Protein AF-A0AB36TIH4-F1 (afdb_monomer)

Secondary structure (DSSP, 8-state):
-GGGTSEEEEETTEEEEPPEE---HHHHHHHHHHHHHT-SSS-EEGGGGGGSGGGTTEE----HHHHHT-TT-EEEEETTEEEEE--

Organism: NCBI:txid1138384

pLDDT: mean 92.84, std 3.87, range [66.88, 97.12]

Radius of gyration: 15.15 Å; Cα contacts (8 Å, |Δi|>4): 104; chains: 1; bounding box: 37×24×40 Å

Mean predicted aligned error: 3.65 Å

Structure (mmCIF, N/CA/C/O backbone):
data_AF-A0AB36TIH4-F1
#
_entry.id   AF-A0AB36TIH4-F1
#
loop_
_atom_site.group_PDB
_atom_site.id
_atom_site.type_symbol
_atom_site.label_atom_id
_atom_site.label_alt_id
_atom_site.label_comp_id
_atom_site.label_asym_id
_atom_site.label_entity_id
_atom_site.label_seq_id
_atom_site.pdbx_PDB_ins_code
_atom_site.Cartn_x
_atom_site.Cartn_y
_atom_site.Cartn_z
_atom_site.occupancy
_atom_site.B_iso_or_equiv
_atom_site.auth_seq_id
_atom_site.auth_comp_id
_atom_site.auth_asym_id
_atom_site.auth_atom_id
_atom_site.pdbx_PDB_model_num
ATOM 1 N N . MET A 1 1 ? -16.072 -1.835 6.440 1.00 88.69 1 MET A N 1
ATOM 2 C CA . MET A 1 1 ? -15.036 -1.265 7.339 1.00 88.69 1 MET A CA 1
ATOM 3 C C . MET A 1 1 ? -15.206 -1.627 8.815 1.00 88.69 1 MET A C 1
ATOM 5 O O . MET A 1 1 ? -14.255 -2.146 9.379 1.00 88.69 1 MET A O 1
ATOM 9 N N . LYS A 1 2 ? -16.378 -1.439 9.450 1.00 90.00 2 LYS A N 1
ATOM 10 C CA . LYS A 1 2 ? -16.596 -1.843 10.862 1.00 90.00 2 LYS A CA 1
ATOM 11 C C . LYS A 1 2 ? -16.338 -3.339 11.121 1.00 90.00 2 LYS A C 1
ATOM 13 O O . LYS A 1 2 ? -15.696 -3.686 12.100 1.00 90.00 2 LYS A O 1
ATOM 18 N N . GLN A 1 3 ? -16.785 -4.214 10.215 1.00 91.44 3 GLN A N 1
ATOM 19 C CA . GLN A 1 3 ? -16.586 -5.671 10.318 1.00 91.44 3 GLN A CA 1
ATOM 20 C C . GLN A 1 3 ? -15.115 -6.104 10.280 1.00 91.44 3 GLN A C 1
ATOM 22 O O . GLN A 1 3 ? -14.780 -7.136 10.843 1.00 91.44 3 GLN A O 1
ATOM 27 N N . ILE A 1 4 ? -14.246 -5.311 9.646 1.00 89.69 4 ILE A N 1
ATOM 28 C CA . ILE A 1 4 ? -12.804 -5.583 9.579 1.00 89.69 4 ILE A CA 1
ATOM 29 C C . ILE A 1 4 ? -12.015 -4.783 10.629 1.00 89.69 4 ILE A C 1
ATOM 31 O O . ILE A 1 4 ? -10.800 -4.685 10.540 1.00 89.69 4 ILE A O 1
ATOM 35 N N . GLY A 1 5 ? -12.702 -4.162 11.597 1.00 91.94 5 GLY A N 1
ATOM 36 C CA . GLY A 1 5 ? -12.087 -3.413 12.700 1.00 91.94 5 GLY A CA 1
ATOM 37 C C . GLY A 1 5 ? -11.530 -2.030 12.344 1.00 91.94 5 GLY A C 1
ATOM 38 O O . GLY A 1 5 ? -11.074 -1.316 13.228 1.00 91.94 5 GLY A O 1
ATOM 39 N N . ALA A 1 6 ? -11.611 -1.603 11.082 1.00 94.50 6 ALA A N 1
ATOM 40 C CA . ALA A 1 6 ? -11.071 -0.316 10.633 1.00 94.50 6 ALA A CA 1
ATOM 41 C C . ALA A 1 6 ? -11.840 0.912 11.137 1.00 94.50 6 ALA A C 1
ATOM 43 O O . ALA A 1 6 ? -11.342 2.033 11.059 1.00 94.50 6 ALA A O 1
ATOM 44 N N . ILE A 1 7 ? -13.072 0.716 11.608 1.00 95.25 7 ILE A N 1
ATOM 45 C CA . ILE A 1 7 ? -13.878 1.760 12.238 1.00 95.25 7 ILE A CA 1
ATOM 46 C C . ILE A 1 7 ? -14.317 1.244 13.599 1.00 95.25 7 ILE A C 1
ATOM 48 O O . ILE A 1 7 ? -15.080 0.278 13.681 1.00 95.25 7 ILE A O 1
ATOM 52 N N . GLU A 1 8 ? -13.867 1.922 14.646 1.00 93.31 8 GLU A N 1
ATOM 53 C CA . GLU A 1 8 ? -14.220 1.641 16.034 1.00 93.31 8 GLU A CA 1
ATOM 54 C C . GLU A 1 8 ? -15.198 2.714 16.535 1.00 93.31 8 GLU A C 1
ATOM 56 O O . GLU A 1 8 ? -15.126 3.882 16.143 1.00 93.31 8 GLU A O 1
ATOM 61 N N . ASN A 1 9 ? -16.162 2.317 17.370 1.00 92.88 9 ASN A N 1
ATOM 62 C CA . ASN A 1 9 ? -17.064 3.267 18.015 1.00 92.88 9 ASN A CA 1
ATOM 63 C C . ASN A 1 9 ? -16.453 3.682 19.355 1.00 92.88 9 ASN A C 1
ATOM 65 O O . ASN A 1 9 ? -16.293 2.838 20.231 1.00 92.88 9 ASN A O 1
ATOM 69 N N . GLU A 1 10 ? -16.110 4.962 19.503 1.00 92.31 10 GLU A N 1
ATOM 70 C CA . GLU A 1 10 ? -15.638 5.486 20.791 1.00 92.31 10 GLU A CA 1
ATOM 71 C C . GLU A 1 10 ? -16.817 5.794 21.717 1.00 92.31 10 GLU A C 1
ATOM 73 O O . GLU A 1 10 ? -16.797 5.471 22.901 1.00 92.31 10 GLU A O 1
ATOM 78 N N . LYS A 1 11 ? -17.853 6.434 21.165 1.00 92.81 11 LYS A N 1
ATOM 79 C CA . LYS A 1 11 ? -19.120 6.749 21.833 1.00 92.81 11 LYS A CA 1
ATOM 80 C C . LYS A 1 11 ? -20.220 6.950 20.793 1.00 92.81 11 LYS A C 1
ATOM 82 O O . LYS A 1 11 ? -19.957 6.998 19.589 1.00 92.81 11 LYS A O 1
ATOM 87 N N . VAL A 1 12 ? -21.470 7.082 21.238 1.00 93.06 12 VAL A N 1
ATOM 88 C CA . VAL A 1 12 ? -22.614 7.320 20.342 1.00 93.06 12 VAL A CA 1
ATOM 89 C C . VAL A 1 12 ? -22.335 8.536 19.453 1.00 93.06 12 VAL A C 1
ATOM 91 O O . VAL A 1 12 ? -22.013 9.615 19.945 1.00 93.06 12 VAL A O 1
ATOM 94 N N . GLY A 1 13 ? -22.412 8.338 18.135 1.00 92.31 13 GLY A N 1
ATOM 95 C CA . GLY A 1 13 ? -22.141 9.378 17.138 1.00 92.31 13 GLY A CA 1
ATOM 96 C C . GLY A 1 13 ? -20.661 9.712 16.896 1.00 92.31 13 GLY A C 1
ATOM 97 O O . GLY A 1 13 ? -20.387 10.524 16.020 1.00 92.31 13 GLY A O 1
ATOM 98 N N . VAL A 1 14 ? -19.708 9.091 17.606 1.00 95.06 14 VAL A N 1
ATOM 99 C CA . VAL A 1 14 ? -18.263 9.333 17.437 1.00 95.06 14 VAL A CA 1
ATOM 100 C C . VAL A 1 14 ? -17.532 8.046 17.078 1.00 95.06 14 VAL A C 1
ATOM 102 O O . VAL A 1 14 ? -17.606 7.034 17.781 1.00 95.06 14 VAL A O 1
ATOM 105 N N . TYR A 1 15 ? -16.794 8.106 15.974 1.00 94.62 15 TYR A N 1
ATOM 106 C CA . TYR A 1 15 ? -16.067 6.978 15.411 1.00 94.62 15 TYR A CA 1
ATOM 107 C C . TYR A 1 15 ? -14.595 7.327 15.236 1.00 94.62 15 TYR A C 1
ATOM 109 O O . TYR A 1 15 ? -14.262 8.445 14.844 1.00 94.62 15 TYR A O 1
ATOM 117 N N . ARG A 1 16 ? -13.728 6.343 15.473 1.00 95.19 16 ARG A N 1
ATOM 118 C CA . ARG A 1 16 ? -12.297 6.424 15.189 1.00 95.19 16 ARG A CA 1
ATOM 119 C C . ARG A 1 16 ? -11.968 5.528 14.004 1.00 95.19 16 ARG A C 1
ATOM 121 O O . ARG A 1 16 ? -12.408 4.380 13.946 1.00 95.19 16 ARG A O 1
ATOM 128 N N . ILE A 1 17 ? -11.164 6.047 13.081 1.00 95.19 17 ILE A N 1
ATOM 129 C CA . ILE A 1 17 ? -10.522 5.230 12.053 1.00 95.19 17 ILE A CA 1
ATOM 130 C C . ILE A 1 17 ? -9.291 4.582 12.669 1.00 95.19 17 ILE A C 1
ATOM 132 O O . ILE A 1 17 ? -8.407 5.270 13.179 1.00 95.19 17 ILE A O 1
ATOM 136 N N . LYS A 1 18 ? -9.229 3.260 12.583 1.00 95.31 18 LYS A N 1
ATOM 137 C CA . LYS A 1 18 ? -8.043 2.491 12.915 1.00 95.31 18 LYS A CA 1
ATOM 138 C C . LYS A 1 18 ? -7.307 2.143 11.635 1.00 95.31 18 LYS A C 1
ATOM 140 O O . LYS A 1 18 ? -7.844 1.458 10.764 1.00 95.31 18 LYS A O 1
ATOM 145 N N . LYS A 1 19 ? -6.087 2.652 11.536 1.00 94.19 19 LYS A N 1
ATOM 146 C CA . LYS A 1 19 ? -5.148 2.334 10.468 1.00 94.19 19 LYS A CA 1
ATOM 147 C C . LYS A 1 19 ? -4.309 1.128 10.866 1.00 94.19 19 LYS A C 1
ATOM 149 O O . LYS A 1 19 ? -4.061 0.910 12.053 1.00 94.19 19 LYS A O 1
ATOM 154 N N . TYR A 1 20 ? -3.919 0.332 9.879 1.00 95.25 20 TYR A N 1
ATOM 155 C CA . TYR A 1 20 ? -3.179 -0.907 10.095 1.00 95.25 20 TYR A CA 1
ATOM 156 C C . TYR A 1 20 ? -1.806 -0.805 9.441 1.00 95.25 20 TYR A C 1
ATOM 158 O O . TYR A 1 20 ? -1.731 -0.895 8.215 1.00 95.25 20 TYR A O 1
ATOM 166 N N . PRO A 1 21 ? -0.733 -0.636 10.231 1.00 96.31 21 PRO A N 1
ATOM 167 C CA . PRO A 1 21 ? 0.621 -0.690 9.707 1.00 96.31 21 PRO A CA 1
ATOM 168 C C . PRO A 1 21 ? 0.896 -2.066 9.097 1.00 96.31 21 PRO A C 1
ATOM 170 O O . PRO A 1 21 ? 0.683 -3.092 9.746 1.00 96.31 21 PRO A O 1
ATOM 173 N N . VAL A 1 22 ? 1.378 -2.085 7.860 1.00 97.12 22 VAL A N 1
ATOM 174 C CA . VAL A 1 22 ? 1.788 -3.292 7.146 1.00 97.12 22 VAL A CA 1
ATOM 175 C C . VAL A 1 22 ? 3.264 -3.155 6.807 1.00 97.12 22 VAL A C 1
ATOM 177 O O . VAL A 1 22 ? 3.668 -2.264 6.065 1.00 97.12 22 VAL A O 1
ATOM 180 N N . THR A 1 23 ? 4.069 -4.052 7.367 1.00 96.44 23 THR A N 1
ATOM 181 C CA . THR A 1 23 ? 5.515 -4.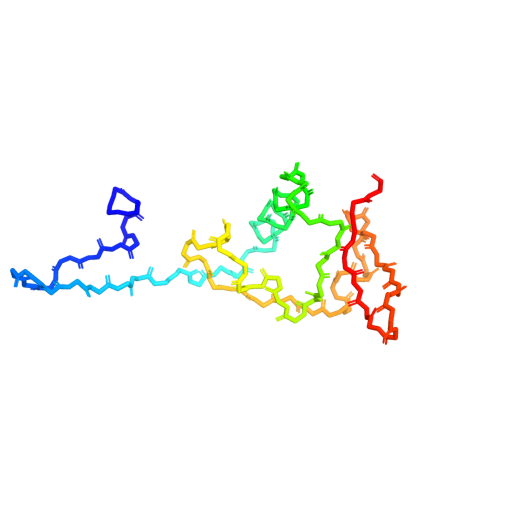140 7.110 1.00 96.44 23 THR A CA 1
ATOM 182 C C . THR A 1 23 ? 5.897 -5.406 6.350 1.00 96.44 23 THR A C 1
ATOM 184 O O . THR A 1 23 ? 7.020 -5.512 5.863 1.00 96.44 23 THR A O 1
ATOM 187 N N . ASP A 1 24 ? 4.977 -6.368 6.234 1.00 96.88 24 ASP A N 1
ATOM 188 C CA . ASP A 1 24 ? 5.197 -7.585 5.465 1.00 96.88 24 ASP A CA 1
ATOM 189 C C . ASP A 1 24 ? 5.194 -7.281 3.962 1.00 96.88 24 ASP A C 1
ATOM 191 O O . ASP A 1 24 ? 4.191 -6.849 3.388 1.00 96.88 24 ASP A O 1
ATOM 195 N N . VAL A 1 25 ? 6.332 -7.547 3.326 1.00 94.88 25 VAL A N 1
ATOM 196 C CA . VAL A 1 25 ? 6.589 -7.231 1.918 1.00 94.88 25 VAL A CA 1
ATOM 197 C C . VAL A 1 25 ? 5.595 -7.932 0.995 1.00 94.88 25 VAL A C 1
ATOM 199 O O . VAL A 1 25 ? 5.085 -7.312 0.066 1.00 94.88 25 VAL A O 1
ATOM 202 N N . LYS A 1 26 ? 5.263 -9.200 1.263 1.00 95.88 26 LYS A N 1
ATOM 203 C CA . LYS A 1 26 ? 4.329 -9.963 0.421 1.00 95.88 26 LYS A CA 1
ATOM 204 C C . LYS A 1 26 ? 2.918 -9.394 0.489 1.00 95.88 26 LYS A C 1
ATOM 206 O O . LYS A 1 26 ? 2.238 -9.303 -0.528 1.00 95.88 26 LYS A O 1
ATOM 211 N N . THR A 1 27 ? 2.490 -8.964 1.670 1.00 97.06 27 THR A N 1
ATOM 212 C CA . THR A 1 27 ? 1.203 -8.290 1.853 1.00 97.06 27 THR A CA 1
ATOM 213 C C . THR A 1 27 ? 1.160 -6.980 1.067 1.00 97.06 27 THR A C 1
ATOM 215 O O . THR A 1 27 ? 0.190 -6.735 0.354 1.00 97.06 27 THR A O 1
ATOM 218 N N . ILE A 1 28 ? 2.226 -6.172 1.121 1.00 97.00 28 ILE A N 1
ATOM 219 C CA . ILE A 1 28 ? 2.332 -4.941 0.321 1.00 97.00 28 ILE A CA 1
ATOM 220 C C . ILE A 1 28 ? 2.274 -5.266 -1.178 1.00 97.00 28 ILE A C 1
ATOM 222 O O . ILE A 1 28 ? 1.518 -4.627 -1.904 1.00 97.00 28 ILE A O 1
ATOM 226 N N . GLN A 1 29 ? 2.989 -6.296 -1.641 1.00 95.94 29 GLN A N 1
ATOM 227 C CA . GLN A 1 29 ? 2.946 -6.727 -3.043 1.00 95.94 29 GLN A CA 1
ATOM 228 C C . GLN A 1 29 ? 1.531 -7.089 -3.494 1.00 95.94 29 GLN A C 1
ATOM 230 O O . GLN A 1 29 ? 1.094 -6.641 -4.549 1.00 95.94 29 GLN A O 1
ATOM 235 N N . VAL A 1 30 ? 0.789 -7.849 -2.683 1.00 96.56 30 VAL A N 1
ATOM 236 C CA . VAL A 1 30 ? -0.605 -8.207 -2.983 1.00 96.56 30 VAL A CA 1
ATOM 237 C C . VAL A 1 30 ? -1.488 -6.963 -3.075 1.00 96.56 30 VAL A C 1
ATOM 239 O O . VAL A 1 30 ? -2.297 -6.872 -3.996 1.00 96.56 30 VAL 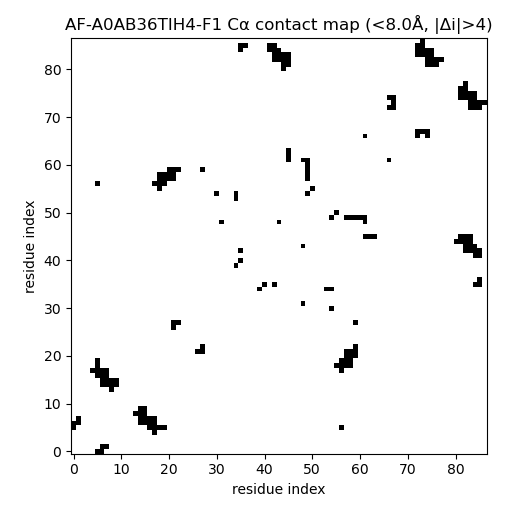A O 1
ATOM 242 N N . LEU A 1 31 ? -1.323 -5.992 -2.171 1.00 96.50 31 LEU A N 1
ATOM 243 C CA . LEU A 1 31 ? -2.071 -4.731 -2.221 1.00 96.50 31 LEU A CA 1
ATOM 244 C C . LEU A 1 31 ? -1.771 -3.946 -3.506 1.00 96.50 31 LEU A C 1
ATOM 246 O O . LEU A 1 31 ? -2.702 -3.497 -4.173 1.00 96.50 31 LEU A O 1
ATOM 250 N N . LEU A 1 32 ? -0.494 -3.820 -3.880 1.00 95.69 32 LEU A N 1
ATOM 251 C CA . LEU A 1 32 ? -0.080 -3.113 -5.096 1.00 95.69 32 LEU A CA 1
ATOM 252 C C . LEU A 1 32 ? -0.567 -3.815 -6.371 1.00 95.69 32 LEU A C 1
ATOM 254 O O . LEU A 1 32 ? -1.117 -3.177 -7.267 1.00 95.69 32 LEU A O 1
ATOM 258 N N . LEU A 1 33 ? -0.433 -5.140 -6.443 1.00 94.69 33 LEU A N 1
ATOM 259 C CA . LEU A 1 33 ? -0.943 -5.918 -7.570 1.00 94.69 33 LEU A CA 1
ATOM 260 C C . LEU A 1 33 ? -2.464 -5.800 -7.678 1.00 94.69 33 LEU A C 1
ATOM 262 O O . LEU A 1 33 ? -2.976 -5.636 -8.784 1.00 94.69 33 LEU A O 1
ATOM 266 N N . ALA A 1 34 ? -3.184 -5.831 -6.553 1.00 94.69 34 ALA A N 1
ATOM 267 C CA . ALA A 1 34 ? -4.631 -5.662 -6.546 1.00 94.69 34 ALA A CA 1
ATOM 268 C C . ALA A 1 34 ? -5.039 -4.307 -7.141 1.00 94.69 34 ALA A C 1
ATOM 270 O O . ALA A 1 34 ? -5.885 -4.282 -8.032 1.00 94.69 34 ALA A O 1
ATOM 271 N N . ILE A 1 35 ? -4.418 -3.194 -6.724 1.00 94.81 35 ILE A N 1
ATOM 272 C CA . ILE A 1 35 ? -4.782 -1.870 -7.261 1.00 94.81 35 ILE A CA 1
ATOM 273 C C . ILE A 1 35 ? -4.457 -1.717 -8.749 1.00 94.81 35 ILE A C 1
ATOM 275 O O . ILE A 1 35 ? -5.255 -1.131 -9.478 1.00 94.81 35 ILE A O 1
ATOM 279 N N . LEU A 1 36 ? -3.353 -2.295 -9.229 1.00 92.94 36 LEU A N 1
ATOM 280 C CA . LEU A 1 36 ? -3.014 -2.287 -10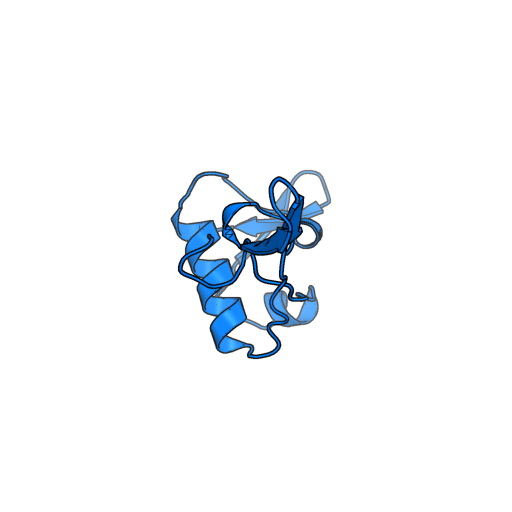.656 1.00 92.94 36 LEU A CA 1
ATOM 281 C C . LEU A 1 36 ? -4.022 -3.108 -11.480 1.00 92.94 36 LEU A C 1
ATOM 283 O O . LEU A 1 36 ? -4.444 -2.686 -12.557 1.00 92.94 36 LEU A O 1
ATOM 287 N N . HIS A 1 37 ? -4.469 -4.254 -10.958 1.00 93.12 37 HIS A N 1
ATOM 288 C CA . HIS A 1 37 ? -5.423 -5.130 -11.644 1.00 93.12 37 HIS A CA 1
ATOM 289 C C . HIS A 1 37 ? -6.870 -4.626 -11.614 1.00 93.12 37 HIS A C 1
ATOM 291 O O . HIS A 1 37 ? -7.667 -5.055 -12.448 1.00 93.12 37 HIS A O 1
ATOM 297 N N . LEU A 1 38 ? -7.217 -3.697 -10.718 1.00 93.38 38 LEU A N 1
ATOM 298 C CA . LEU A 1 38 ? -8.522 -3.027 -10.747 1.00 93.38 38 LEU A CA 1
ATOM 299 C C . LEU A 1 38 ? -8.701 -2.145 -11.995 1.00 93.38 38 LEU A C 1
ATOM 301 O O . LEU A 1 38 ? -9.836 -1.868 -12.373 1.00 93.38 38 LEU A O 1
ATOM 305 N N . ARG A 1 39 ? -7.605 -1.734 -12.658 1.00 86.56 39 ARG A N 1
ATOM 306 C CA . ARG A 1 39 ? -7.605 -0.930 -13.900 1.00 86.56 39 ARG A CA 1
ATOM 307 C C . ARG A 1 39 ? -8.420 0.369 -13.819 1.00 86.56 39 ARG A C 1
ATOM 309 O O . ARG A 1 39 ? -8.874 0.890 -14.834 1.00 86.56 39 ARG A O 1
ATOM 316 N N . GLU A 1 40 ? -8.579 0.922 -12.618 1.00 90.56 40 GLU A N 1
ATOM 317 C CA . GLU A 1 40 ? -9.258 2.207 -12.409 1.00 90.56 40 GLU A CA 1
ATOM 318 C C . GLU A 1 40 ? -8.400 3.401 -12.853 1.00 90.56 40 GLU A C 1
ATOM 320 O O . GLU A 1 40 ? -8.925 4.480 -13.130 1.00 90.56 40 GLU A O 1
ATOM 325 N N . ARG A 1 41 ? -7.076 3.214 -12.934 1.00 90.00 41 ARG A N 1
ATOM 326 C CA . ARG A 1 41 ? -6.119 4.184 -13.476 1.00 90.00 41 ARG A CA 1
ATOM 327 C C . ARG A 1 41 ? -5.136 3.483 -14.407 1.00 90.00 41 ARG A C 1
ATOM 329 O O . ARG A 1 41 ? -4.809 2.318 -14.202 1.00 90.00 41 ARG A O 1
ATOM 336 N N . ALA A 1 42 ? -4.656 4.210 -15.414 1.00 88.25 42 ALA A N 1
ATOM 337 C CA . ALA A 1 42 ? -3.648 3.705 -16.350 1.00 88.25 42 ALA A CA 1
ATOM 338 C C . ALA A 1 42 ? -2.252 3.590 -15.713 1.00 88.25 42 ALA A C 1
ATOM 340 O O . ALA A 1 42 ? -1.446 2.766 -16.132 1.00 88.25 42 ALA A O 1
ATOM 341 N N . TYR A 1 43 ? -1.968 4.428 -14.716 1.00 92.25 43 TYR A N 1
ATOM 342 C CA . TYR A 1 43 ? -0.711 4.453 -13.980 1.00 92.25 43 TYR A CA 1
ATOM 343 C C . TYR A 1 43 ? -0.938 5.017 -12.572 1.00 92.25 43 TYR A C 1
ATOM 345 O O . TYR A 1 43 ? -1.947 5.687 -12.324 1.00 92.25 43 TYR A O 1
ATOM 353 N N . TYR A 1 44 ? 0.019 4.778 -11.678 1.00 94.25 44 TYR A N 1
ATOM 354 C CA . TYR A 1 44 ? 0.061 5.365 -10.338 1.00 94.25 44 TYR A CA 1
ATOM 355 C C . TYR A 1 44 ? 1.432 5.982 -10.065 1.00 94.25 44 TYR A C 1
ATOM 357 O O . TYR A 1 44 ? 2.453 5.360 -10.345 1.00 94.25 44 TYR A O 1
ATOM 365 N N . GLU A 1 45 ? 1.492 7.183 -9.496 1.00 93.44 45 GLU A N 1
ATOM 366 C CA . GLU A 1 45 ? 2.770 7.713 -8.996 1.00 93.44 45 GLU A CA 1
ATOM 367 C C . GLU A 1 45 ? 3.203 6.936 -7.741 1.00 93.44 45 GLU A C 1
ATOM 369 O O . GLU A 1 45 ? 2.380 6.599 -6.891 1.00 93.44 45 GLU A O 1
ATOM 374 N N . ILE A 1 46 ? 4.504 6.677 -7.566 1.00 91.81 46 ILE A N 1
ATOM 375 C CA . ILE A 1 46 ? 4.990 5.925 -6.388 1.00 91.81 46 ILE A CA 1
ATOM 376 C C . ILE A 1 46 ? 4.553 6.602 -5.078 1.00 91.81 46 ILE A C 1
ATOM 378 O O . ILE A 1 46 ? 4.127 5.934 -4.137 1.00 91.81 46 ILE A O 1
ATOM 382 N N . ALA A 1 47 ? 4.596 7.937 -5.047 1.00 89.62 47 ALA A N 1
ATOM 383 C CA . ALA A 1 47 ? 4.248 8.739 -3.878 1.00 89.62 47 ALA A CA 1
ATOM 384 C C . ALA A 1 47 ? 2.767 8.643 -3.465 1.00 89.62 47 ALA A C 1
ATOM 386 O O . ALA A 1 47 ? 2.448 8.963 -2.323 1.00 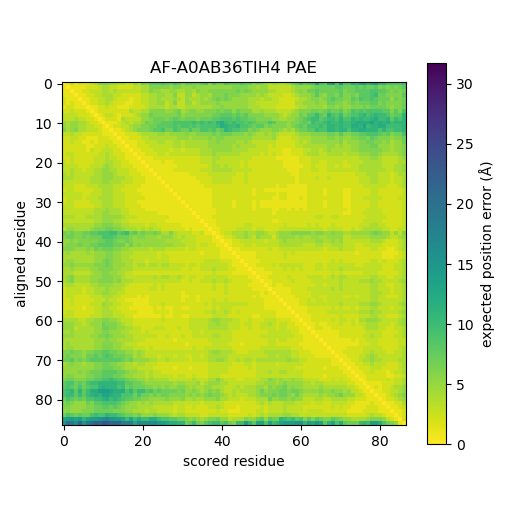89.62 47 ALA A O 1
ATOM 387 N N . GLU A 1 48 ? 1.862 8.216 -4.355 1.00 91.62 48 GLU A N 1
ATOM 388 C CA . GLU A 1 48 ? 0.436 8.089 -4.026 1.00 91.62 48 GLU A CA 1
ATOM 389 C C . GLU A 1 48 ? 0.007 6.661 -3.668 1.00 91.62 48 GLU A C 1
ATOM 391 O O . GLU A 1 48 ? -1.075 6.501 -3.101 1.00 91.62 48 GLU A O 1
ATOM 396 N N . LEU A 1 49 ? 0.829 5.635 -3.936 1.00 93.19 49 LEU A N 1
ATOM 397 C CA . LEU A 1 49 ? 0.461 4.216 -3.785 1.00 93.19 49 LEU A CA 1
ATOM 398 C C . LEU A 1 49 ? -0.096 3.867 -2.396 1.00 93.19 49 LEU A C 1
ATOM 400 O O . LEU A 1 49 ? -1.061 3.115 -2.291 1.00 93.19 49 LEU A O 1
ATOM 404 N N . SER A 1 50 ? 0.469 4.436 -1.328 1.00 92.25 50 SER A N 1
ATOM 405 C CA . SER A 1 50 ? 0.026 4.193 0.055 1.00 92.25 50 SER A CA 1
ATOM 406 C C . SER A 1 50 ? -1.212 4.999 0.468 1.00 92.25 50 SER A C 1
ATOM 408 O O . SER A 1 50 ? -1.735 4.826 1.568 1.00 92.25 50 SER A O 1
ATOM 410 N N . SER A 1 51 ? -1.696 5.880 -0.407 1.00 92.56 51 SER A N 1
ATOM 411 C CA . SER A 1 51 ? -2.807 6.801 -0.144 1.00 92.56 51 SER A CA 1
ATOM 412 C C . SER A 1 51 ? -4.027 6.578 -1.036 1.00 92.56 51 SER A C 1
ATOM 414 O O . SER A 1 51 ? -5.045 7.254 -0.859 1.00 92.56 51 SER A O 1
ATOM 416 N N . VAL A 1 52 ? -3.965 5.627 -1.974 1.00 94.38 52 VAL A N 1
ATOM 417 C CA . VAL A 1 52 ? -5.113 5.327 -2.834 1.00 94.38 52 VAL A CA 1
ATOM 418 C C . VAL A 1 52 ? -6.263 4.717 -2.009 1.00 94.38 52 VAL A C 1
ATOM 420 O O . VAL A 1 52 ? -6.021 3.937 -1.084 1.00 94.38 52 VAL A O 1
ATOM 423 N N . PRO A 1 53 ? -7.539 5.037 -2.296 1.00 93.62 53 PRO A N 1
ATOM 424 C CA . PRO A 1 53 ? -8.661 4.580 -1.467 1.00 93.62 53 PRO A CA 1
ATOM 425 C C . PRO A 1 53 ? -8.775 3.056 -1.322 1.00 93.62 53 PRO A C 1
ATOM 427 O O . PRO A 1 53 ? -9.230 2.563 -0.292 1.00 93.62 53 PRO A O 1
ATOM 430 N N . GLN A 1 54 ? -8.347 2.313 -2.340 1.00 94.06 54 GLN A N 1
ATOM 431 C CA . GLN A 1 54 ? -8.452 0.858 -2.439 1.00 94.06 54 GLN A CA 1
ATOM 432 C C . GLN A 1 54 ? -7.557 0.139 -1.425 1.00 94.06 54 GLN A C 1
ATOM 434 O O . GLN A 1 54 ? -7.856 -0.991 -1.050 1.00 94.06 54 GLN A O 1
ATOM 439 N N . VAL A 1 55 ? -6.489 0.792 -0.948 1.00 94.81 55 VAL A N 1
ATOM 440 C CA . VAL A 1 55 ? -5.605 0.225 0.080 1.00 94.81 55 VAL A CA 1
ATOM 441 C C . VAL A 1 55 ? -6.010 0.619 1.498 1.00 94.81 55 VAL A C 1
ATOM 443 O O . VAL A 1 55 ? -5.370 0.211 2.464 1.00 94.81 55 VAL A O 1
ATOM 446 N N . PHE A 1 56 ? -7.098 1.375 1.671 1.00 94.44 56 PHE A N 1
ATOM 447 C CA . PHE A 1 56 ? -7.660 1.612 2.995 1.00 94.44 56 PHE A CA 1
ATOM 448 C C . PHE A 1 56 ? -8.084 0.274 3.632 1.00 94.44 56 PHE A C 1
ATOM 450 O O . PHE A 1 56 ? -8.795 -0.503 2.995 1.00 94.44 56 PHE A O 1
ATOM 457 N N . PRO A 1 57 ? -7.723 -0.011 4.897 1.00 95.25 57 PRO A N 1
ATOM 458 C CA . PRO A 1 57 ? -7.204 0.890 5.933 1.00 95.25 57 PRO A CA 1
ATOM 459 C C . PRO A 1 57 ? -5.690 0.771 6.195 1.00 95.25 57 PRO A C 1
ATOM 461 O O . PRO A 1 57 ? -5.230 1.145 7.277 1.00 95.25 57 PRO A O 1
ATOM 464 N N . PHE A 1 58 ? -4.931 0.204 5.265 1.00 96.31 58 PHE A N 1
ATOM 465 C CA . PHE A 1 58 ? -3.532 -0.145 5.472 1.00 96.31 58 PHE A CA 1
ATOM 466 C C . PHE A 1 58 ? -2.608 1.071 5.353 1.00 96.31 58 PHE A C 1
ATOM 468 O O . PHE A 1 58 ? -2.849 1.979 4.560 1.00 96.31 58 PHE A O 1
ATOM 475 N N . GLU A 1 59 ? -1.552 1.074 6.163 1.00 96.31 59 GLU A N 1
ATOM 476 C CA . GLU A 1 59 ? -0.452 2.036 6.112 1.00 96.31 59 GLU A CA 1
ATOM 477 C C . GLU A 1 59 ? 0.840 1.284 5.831 1.00 96.31 59 GLU A C 1
ATOM 479 O O . GLU A 1 59 ? 1.233 0.397 6.586 1.00 96.31 59 GLU A O 1
ATOM 484 N N . PHE A 1 60 ? 1.499 1.629 4.735 1.00 96.62 60 PHE A N 1
ATOM 485 C CA . PHE A 1 60 ? 2.750 1.016 4.318 1.00 96.62 60 PHE A CA 1
ATOM 486 C C . PHE A 1 60 ? 3.569 2.028 3.527 1.00 96.62 60 PHE A C 1
ATOM 488 O O . PHE A 1 60 ? 3.039 3.013 3.013 1.00 96.62 60 PHE A O 1
ATOM 495 N N . ASN A 1 61 ? 4.867 1.768 3.428 1.00 93.81 61 ASN A N 1
ATOM 496 C CA . ASN A 1 61 ? 5.787 2.578 2.647 1.00 93.81 61 ASN A CA 1
ATOM 497 C C . ASN A 1 61 ? 6.365 1.736 1.522 1.00 93.81 61 ASN A C 1
ATOM 499 O O . ASN A 1 61 ? 6.617 0.544 1.689 1.00 93.81 61 ASN A O 1
ATOM 503 N N . VAL A 1 62 ? 6.586 2.386 0.390 1.00 93.19 62 VAL A N 1
ATOM 504 C CA . VAL A 1 62 ? 7.154 1.781 -0.806 1.00 93.19 62 VAL A CA 1
ATOM 505 C C . VAL A 1 62 ? 8.271 2.698 -1.271 1.00 93.19 62 VAL A C 1
ATOM 507 O O . VAL A 1 62 ? 8.043 3.897 -1.435 1.00 93.19 62 VAL A O 1
ATOM 510 N N . SER A 1 63 ? 9.478 2.160 -1.435 1.00 92.38 63 SER A N 1
ATOM 511 C CA . SER A 1 63 ? 10.596 2.920 -1.991 1.00 92.38 63 SER A CA 1
ATOM 512 C C . SER A 1 63 ? 10.726 2.655 -3.487 1.00 92.38 63 SER A C 1
ATOM 514 O O . SER A 1 63 ? 10.282 1.621 -3.992 1.00 92.38 63 SER A O 1
ATOM 516 N N . TYR A 1 64 ? 11.339 3.604 -4.193 1.00 92.19 64 TYR A N 1
ATOM 517 C CA . TYR A 1 64 ? 11.642 3.449 -5.611 1.00 92.19 64 TYR A CA 1
ATOM 518 C C . TYR A 1 64 ? 12.550 2.239 -5.850 1.00 92.19 64 TYR A C 1
ATOM 520 O O . TYR A 1 64 ? 12.268 1.436 -6.730 1.00 92.19 64 TYR A O 1
ATOM 528 N N . GLU A 1 65 ? 13.597 2.086 -5.039 1.00 93.50 65 GLU A N 1
ATOM 529 C CA . GLU A 1 65 ? 14.597 1.023 -5.166 1.00 93.50 65 GLU A CA 1
ATOM 530 C C . GLU A 1 65 ? 13.946 -0.354 -5.039 1.00 93.50 65 GLU A C 1
ATOM 532 O O . GLU A 1 65 ? 14.181 -1.231 -5.860 1.00 93.50 65 GLU A O 1
ATOM 537 N N . TRP A 1 66 ? 13.053 -0.522 -4.060 1.00 93.88 66 TRP A N 1
ATOM 538 C CA . TRP A 1 66 ? 12.357 -1.789 -3.864 1.00 93.88 66 TRP A CA 1
ATOM 539 C C . TRP A 1 66 ? 11.437 -2.152 -5.037 1.00 93.88 66 TRP A C 1
ATOM 541 O O . TRP A 1 66 ? 11.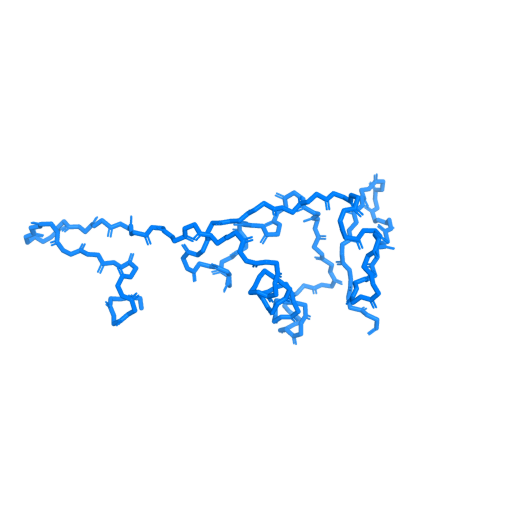366 -3.318 -5.418 1.00 93.88 66 TRP A O 1
ATOM 551 N N . LEU A 1 67 ? 10.741 -1.168 -5.618 1.00 94.31 67 LEU A N 1
ATOM 552 C CA . LEU A 1 67 ? 9.924 -1.396 -6.814 1.00 94.31 67 LEU A CA 1
ATOM 553 C C . LEU A 1 67 ? 10.788 -1.708 -8.034 1.00 94.31 67 LEU A C 1
ATOM 555 O O . LEU A 1 67 ? 10.445 -2.593 -8.806 1.00 94.31 67 LEU A O 1
ATOM 559 N N . HIS A 1 68 ? 11.891 -0.981 -8.191 1.00 92.75 68 HIS A N 1
ATOM 560 C CA . HIS A 1 68 ? 12.817 -1.129 -9.305 1.00 92.75 68 HIS A CA 1
ATOM 561 C C . HIS A 1 68 ? 13.502 -2.502 -9.313 1.00 92.75 68 HIS A C 1
ATOM 563 O O . HIS A 1 68 ? 13.702 -3.080 -10.377 1.00 92.75 68 HIS A O 1
ATOM 569 N N . ASP A 1 69 ? 13.834 -3.036 -8.138 1.00 93.62 69 ASP A N 1
ATOM 570 C CA . ASP A 1 69 ? 14.492 -4.339 -7.998 1.00 93.62 69 ASP A CA 1
ATOM 571 C C . ASP A 1 69 ? 13.505 -5.523 -8.041 1.00 93.62 69 ASP A C 1
ATOM 573 O O . ASP A 1 69 ? 13.919 -6.683 -7.969 1.00 93.62 69 ASP A O 1
ATOM 577 N N . SER A 1 70 ? 12.199 -5.257 -8.145 1.00 91.31 70 SER A N 1
ATOM 578 C CA . SER A 1 70 ? 11.164 -6.286 -8.216 1.00 91.31 70 SER A CA 1
ATOM 579 C C . SER A 1 70 ? 10.832 -6.655 -9.660 1.00 91.31 70 SER A C 1
ATOM 581 O O . SER A 1 70 ? 10.599 -5.801 -10.505 1.00 91.31 70 SER A O 1
ATOM 583 N N . ASP A 1 71 ? 10.693 -7.952 -9.914 1.00 92.25 71 ASP A N 1
ATOM 584 C CA . ASP A 1 71 ? 10.196 -8.526 -11.169 1.00 92.25 71 ASP A CA 1
ATOM 585 C C . ASP A 1 71 ? 8.661 -8.493 -11.306 1.00 92.25 71 ASP A C 1
ATOM 587 O O . ASP A 1 71 ? 8.120 -8.915 -12.325 1.00 92.25 71 ASP A O 1
ATOM 591 N N . LEU A 1 72 ? 7.946 -8.010 -10.285 1.00 92.12 72 LEU A N 1
ATOM 592 C CA . LEU A 1 72 ? 6.480 -7.988 -10.244 1.00 92.12 72 LEU A CA 1
ATOM 593 C C . LEU A 1 72 ? 5.873 -6.683 -10.759 1.00 92.12 72 LEU A C 1
ATOM 595 O O . LEU A 1 72 ? 4.655 -6.610 -10.933 1.00 92.12 72 LEU A O 1
ATOM 599 N N . PHE A 1 73 ? 6.686 -5.641 -10.923 1.00 92.38 73 PHE A N 1
ATOM 600 C CA . PHE A 1 73 ? 6.207 -4.299 -11.206 1.00 92.38 73 PHE A CA 1
ATOM 601 C C . PHE A 1 73 ? 6.982 -3.653 -12.342 1.00 92.38 73 PHE A C 1
ATOM 603 O O . PHE A 1 73 ? 8.208 -3.697 -12.377 1.00 92.38 73 PHE A O 1
ATOM 610 N N . THR A 1 74 ? 6.255 -2.947 -13.201 1.00 92.62 74 THR A N 1
ATOM 611 C CA . THR A 1 74 ? 6.853 -2.167 -14.279 1.00 92.62 74 THR A CA 1
ATOM 612 C C . THR A 1 74 ? 6.863 -0.698 -13.900 1.00 92.62 74 THR A C 1
ATOM 614 O O . THR A 1 74 ? 5.825 -0.097 -13.603 1.00 92.62 74 THR A O 1
ATOM 617 N N . LEU A 1 75 ? 8.063 -0.117 -13.900 1.00 93.81 75 LEU A N 1
ATOM 618 C CA . LEU A 1 75 ? 8.271 1.314 -13.737 1.00 93.81 75 LEU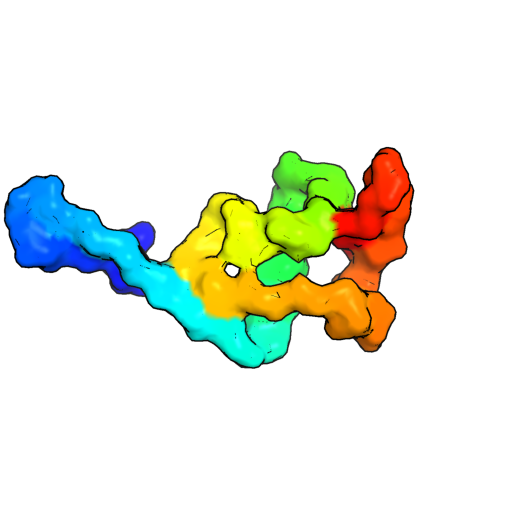 A CA 1
ATOM 619 C C . LEU A 1 75 ? 8.406 1.981 -15.103 1.00 93.81 75 LEU A C 1
ATOM 621 O O . LEU A 1 75 ? 9.154 1.532 -15.968 1.00 93.81 75 LEU A O 1
ATOM 625 N N . SER A 1 76 ? 7.702 3.093 -15.272 1.00 92.31 76 SER A N 1
ATOM 626 C CA . S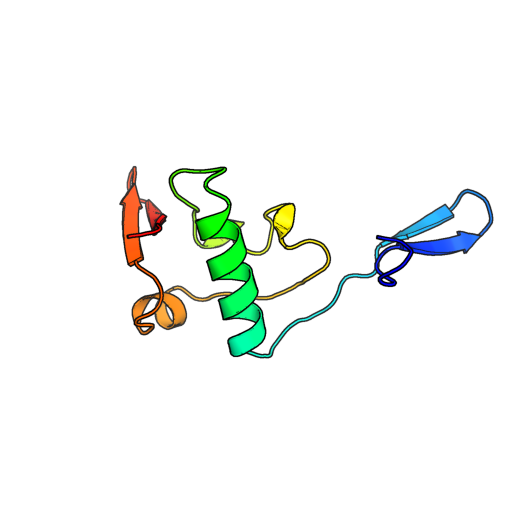ER A 1 76 ? 7.739 3.916 -16.477 1.00 92.31 76 SER A CA 1
ATOM 627 C C . SER A 1 76 ? 7.906 5.392 -16.119 1.00 92.31 76 SER A C 1
ATOM 629 O O . SER A 1 76 ? 7.941 5.775 -14.946 1.00 92.31 76 SER A O 1
ATOM 631 N N . ASN A 1 77 ? 8.025 6.239 -17.140 1.00 91.31 77 ASN A N 1
ATOM 632 C CA . ASN A 1 77 ? 8.057 7.685 -16.988 1.00 91.31 77 ASN A CA 1
ATOM 633 C C . ASN A 1 77 ? 6.853 8.313 -17.690 1.00 91.31 77 ASN A C 1
ATOM 635 O O . ASN A 1 77 ? 6.679 8.160 -18.899 1.00 91.31 77 ASN A O 1
ATOM 639 N N . PHE A 1 78 ? 6.053 9.059 -16.935 1.00 89.62 78 PHE A N 1
ATOM 640 C CA . PHE A 1 78 ? 4.961 9.850 -17.482 1.00 89.62 78 PHE A CA 1
ATOM 641 C C . PHE A 1 78 ? 5.074 11.292 -16.993 1.00 89.62 78 PHE A C 1
ATOM 643 O O . PHE A 1 78 ? 5.071 11.563 -15.793 1.00 89.62 78 PHE A O 1
ATOM 650 N N . GLY A 1 79 ? 5.213 12.236 -17.928 1.00 88.44 79 GLY A N 1
ATOM 651 C CA . GLY A 1 79 ? 5.319 13.661 -17.599 1.00 88.44 79 GLY A CA 1
ATOM 652 C C . GLY A 1 79 ? 6.517 14.014 -16.707 1.00 88.44 79 GLY A C 1
ATOM 653 O O . GLY A 1 79 ? 6.418 14.934 -15.900 1.00 88.44 79 GLY A O 1
ATOM 654 N N . GLY A 1 80 ? 7.627 13.273 -16.807 1.00 89.25 80 GLY A N 1
ATOM 655 C CA . GLY A 1 80 ? 8.819 13.477 -15.978 1.00 89.25 80 GLY A CA 1
ATOM 656 C C . GLY A 1 80 ? 8.745 12.822 -14.596 1.00 89.25 80 GLY A C 1
ATOM 657 O O . GLY A 1 80 ? 9.698 12.938 -13.828 1.00 89.25 80 GLY A O 1
ATOM 658 N N . LYS A 1 81 ? 7.655 12.117 -14.278 1.00 90.00 81 LYS A N 1
ATOM 659 C CA . LYS A 1 81 ? 7.477 1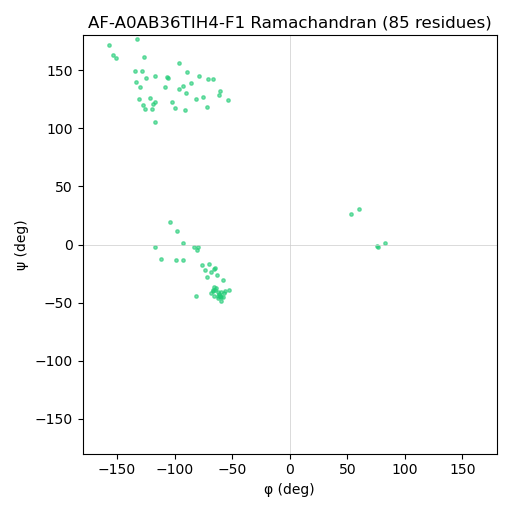1.403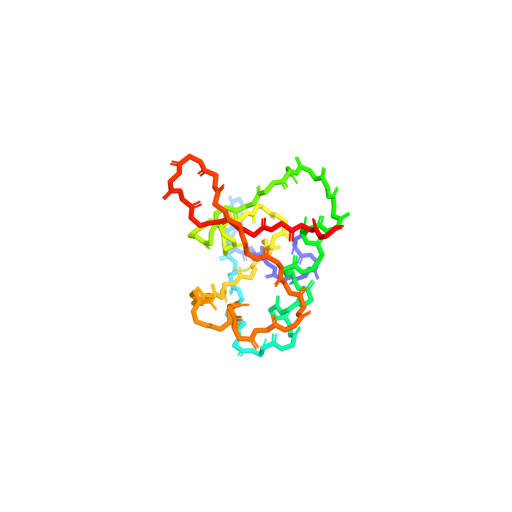 -13.013 1.00 90.00 81 LYS A CA 1
ATOM 660 C C . LYS A 1 81 ? 7.605 9.900 -13.206 1.00 90.00 81 LYS A C 1
ATOM 662 O O . LYS A 1 81 ? 7.149 9.360 -14.213 1.00 90.00 81 LYS A O 1
ATOM 667 N N . VAL A 1 82 ? 8.191 9.231 -12.214 1.00 92.19 82 VAL A N 1
ATOM 668 C CA . VAL A 1 82 ? 8.220 7.768 -12.164 1.00 92.19 82 VAL A CA 1
ATOM 669 C C . VAL A 1 82 ? 6.844 7.260 -11.758 1.00 92.19 82 VAL A C 1
ATOM 671 O O . VAL A 1 82 ? 6.300 7.668 -10.726 1.00 92.19 82 VAL A O 1
ATOM 674 N N . VAL A 1 83 ? 6.303 6.358 -12.566 1.00 94.00 83 VAL A N 1
ATOM 675 C CA . VAL A 1 83 ? 4.982 5.773 -12.359 1.00 94.00 83 VAL A CA 1
ATOM 676 C C . VAL A 1 83 ? 5.043 4.253 -12.410 1.00 94.00 83 VAL A C 1
ATOM 678 O O . VAL A 1 83 ? 5.865 3.679 -13.119 1.00 94.00 83 VAL A O 1
ATOM 681 N N . LEU A 1 84 ? 4.151 3.622 -11.657 1.00 94.12 84 LEU A N 1
ATOM 682 C CA . LEU A 1 84 ? 3.884 2.195 -11.671 1.00 94.12 84 LEU A CA 1
ATOM 683 C C . LEU A 1 84 ? 2.788 1.897 -12.699 1.00 94.12 84 LEU A C 1
ATOM 685 O O . LEU A 1 84 ? 1.735 2.546 -12.679 1.00 94.12 84 LEU A O 1
ATOM 689 N N . THR A 1 85 ? 3.016 0.917 -13.568 1.00 89.19 85 THR A N 1
ATOM 690 C CA . THR A 1 85 ? 2.040 0.443 -14.561 1.00 89.19 85 THR A CA 1
ATOM 691 C C . THR A 1 85 ? 1.843 -1.066 -14.457 1.00 89.19 85 THR A C 1
ATOM 693 O O . THR A 1 85 ? 2.659 -1.776 -13.872 1.00 89.19 85 THR A O 1
ATOM 696 N N . LEU A 1 86 ? 0.736 -1.551 -15.020 1.00 80.31 86 LEU A N 1
ATOM 697 C CA . LEU A 1 86 ? 0.564 -2.965 -15.349 1.00 80.31 86 LEU A CA 1
ATOM 698 C C . LEU A 1 86 ? 1.175 -3.196 -16.742 1.00 80.31 86 LEU A C 1
ATOM 700 O O . LEU A 1 86 ? 0.982 -2.338 -17.608 1.00 80.31 86 LEU A O 1
ATOM 704 N N . ASP A 1 87 ? 1.885 -4.307 -16.941 1.00 66.88 87 ASP A N 1
ATOM 705 C CA . ASP A 1 87 ? 2.286 -4.767 -18.283 1.00 66.88 87 ASP A CA 1
ATOM 706 C C . ASP A 1 87 ? 1.075 -5.041 -19.196 1.00 66.88 87 ASP A C 1
ATOM 708 O O . ASP A 1 87 ? 0.026 -5.530 -18.698 1.00 66.88 87 ASP A O 1
#

Foldseek 3Di:
DVVVVQWDDPDVPDIDGDAAEDPDPVVLLVLQVVVQVVPPDQWAAQVCSQPDPSNPRYGYHDDPVNQVPDPSWDWDDDPNGIITGDD

Sequence (87 aa):
MKQIGAIENEKVGVYRIKKYPVTDVKTIQVLLLAILHLRERAYYEIAELSSVPQVFPFEFNVSYEWLHDSDLFTLSNFGGKVVLTLD

Solvent-accessible surface area (backbone atoms only — not comparable to full-atom values): 5472 Å² total; per-residue (Å²): 96,57,92,76,57,32,41,43,78,80,48,92,98,39,73,44,78,43,71,42,83,53,84,56,64,69,60,52,49,52,52,54,52,49,59,51,72,65,58,85,55,85,59,43,48,62,90,46,64,58,69,43,77,87,52,62,53,46,39,54,84,79,56,70,66,63,46,71,76,34,94,88,52,44,78,48,77,58,96,92,37,65,25,42,39,70,133

Nearest PDB structures (foldseek):
  6j05-assembly1_B  TM=5.924E-01  e=3.288E+00  Acidithiobacillus ferrooxidans
  1vch-assembly2_C  TM=3.114E-01  e=1.598E+00  Thermus thermophilus
  8oj0-assembly1_C  TM=4.400E-01  e=6.769E+00  Homo sapiens